Protein AF-A0A818QKF1-F1 (afdb_monomer)

Nearest PDB structures (foldseek):
  4r61-assembly1_A  TM=3.544E-01  e=7.900E+00  Human immunodeficiency virus 1

Radius of gyration: 12.82 Å; Cα contacts (8 Å, |Δi|>4): 52; chains: 1; bounding box: 36×23×29 Å

Structure (mmCIF, N/CA/C/O backbone):
data_AF-A0A818QKF1-F1
#
_entry.id   AF-A0A818QKF1-F1
#
loop_
_atom_site.group_PDB
_atom_site.id
_atom_site.type_symbol
_atom_site.label_atom_id
_atom_site.label_alt_id
_atom_site.label_comp_id
_atom_site.label_asym_id
_atom_site.label_entity_id
_atom_site.label_seq_id
_atom_site.pdbx_PDB_ins_code
_atom_site.Cartn_x
_atom_site.Cartn_y
_atom_site.Cartn_z
_atom_site.occupancy
_atom_site.B_iso_or_equiv
_atom_site.auth_seq_id
_atom_site.auth_comp_id
_atom_site.auth_asym_id
_atom_site.auth_atom_id
_atom_site.pdbx_PDB_model_num
ATOM 1 N N . ARG A 1 1 ? -24.016 -6.095 3.881 1.00 61.38 1 ARG A N 1
ATOM 2 C CA . ARG A 1 1 ? -22.542 -6.020 3.728 1.00 61.38 1 ARG A CA 1
ATOM 3 C C . ARG A 1 1 ? -21.983 -7.397 4.046 1.00 61.38 1 ARG A C 1
ATOM 5 O O . ARG A 1 1 ? -22.275 -7.893 5.124 1.00 61.38 1 ARG A O 1
ATOM 12 N N . ILE A 1 2 ? -21.258 -8.028 3.122 1.00 72.62 2 ILE A N 1
ATOM 13 C CA . ILE A 1 2 ? -20.488 -9.236 3.446 1.00 72.62 2 ILE A CA 1
ATOM 14 C C . ILE A 1 2 ? -19.281 -8.752 4.255 1.00 72.62 2 ILE A C 1
ATOM 16 O O . ILE A 1 2 ? -18.525 -7.905 3.780 1.00 72.62 2 ILE A O 1
ATOM 20 N N . GLY A 1 3 ? -19.184 -9.173 5.514 1.00 74.25 3 GLY A N 1
ATOM 21 C CA . GLY A 1 3 ? -18.061 -8.833 6.382 1.00 74.25 3 GLY A CA 1
ATOM 22 C C . GLY A 1 3 ? -16.891 -9.763 6.092 1.00 74.25 3 GLY A C 1
ATOM 23 O O . GLY A 1 3 ? -17.044 -10.979 6.153 1.00 74.25 3 GLY A O 1
ATOM 24 N N . PHE A 1 4 ? -15.734 -9.197 5.776 1.00 82.75 4 PHE A N 1
ATOM 25 C CA . PHE A 1 4 ? -14.474 -9.933 5.751 1.00 82.75 4 PHE A CA 1
ATOM 26 C C . PHE A 1 4 ? -13.773 -9.746 7.093 1.00 82.75 4 PHE A C 1
ATOM 28 O O . PHE A 1 4 ? -13.946 -8.715 7.744 1.00 82.75 4 PHE A O 1
ATOM 35 N N . ARG A 1 5 ? -12.990 -10.739 7.515 1.00 90.25 5 ARG A N 1
ATOM 36 C CA . ARG A 1 5 ? -12.211 -10.611 8.746 1.00 90.25 5 ARG A CA 1
ATOM 37 C C . ARG A 1 5 ? -11.070 -9.611 8.516 1.00 90.25 5 ARG A C 1
ATOM 39 O O . ARG A 1 5 ? -10.321 -9.741 7.545 1.00 90.25 5 ARG A O 1
ATOM 46 N N . GLU A 1 6 ? -10.969 -8.607 9.384 1.00 88.25 6 GLU A N 1
ATOM 47 C CA . GLU A 1 6 ? -10.002 -7.507 9.247 1.00 88.25 6 GLU A CA 1
ATOM 48 C C . GLU A 1 6 ? -8.547 -7.990 9.320 1.00 88.25 6 GLU A C 1
ATOM 50 O O . GLU A 1 6 ? -7.688 -7.441 8.636 1.00 88.25 6 GLU A O 1
ATOM 55 N N . ASP A 1 7 ? -8.274 -9.067 10.064 1.00 91.44 7 ASP A N 1
ATOM 56 C CA . ASP A 1 7 ? -6.955 -9.707 10.140 1.00 91.44 7 ASP A CA 1
ATOM 57 C C . ASP A 1 7 ? -6.481 -10.201 8.767 1.00 91.44 7 ASP A C 1
ATOM 59 O O . ASP A 1 7 ? -5.341 -9.961 8.371 1.00 91.44 7 ASP A O 1
ATOM 63 N N . VAL A 1 8 ? -7.373 -10.833 7.999 1.00 93.56 8 VAL A N 1
ATOM 64 C CA . VAL A 1 8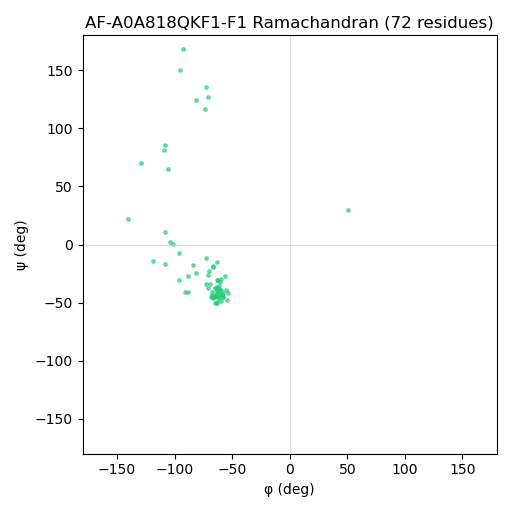 ? -7.064 -11.316 6.648 1.00 93.56 8 VAL A CA 1
ATOM 65 C C . VAL A 1 8 ? -6.799 -10.146 5.710 1.00 93.56 8 VAL A C 1
ATOM 67 O O . V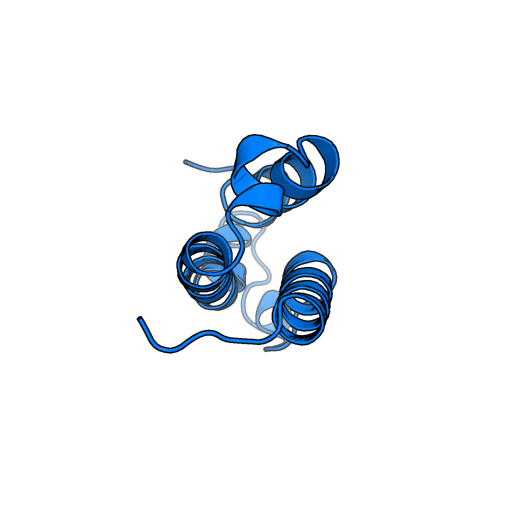AL A 1 8 ? -5.810 -10.162 4.979 1.00 93.56 8 VAL A O 1
ATOM 70 N N . ILE A 1 9 ? -7.650 -9.116 5.743 1.00 93.88 9 ILE A N 1
ATOM 71 C CA . ILE A 1 9 ? -7.470 -7.935 4.888 1.00 93.88 9 ILE A CA 1
ATOM 72 C C . ILE A 1 9 ? -6.167 -7.214 5.242 1.00 93.88 9 ILE A C 1
ATOM 74 O O . ILE A 1 9 ? -5.418 -6.843 4.342 1.00 93.88 9 ILE A O 1
ATOM 78 N N . GLY A 1 10 ? -5.853 -7.074 6.531 1.00 93.81 10 GLY A N 1
ATOM 79 C CA . GLY A 1 10 ? -4.606 -6.480 7.002 1.00 93.81 10 GLY A CA 1
ATOM 80 C C . GLY A 1 10 ? -3.367 -7.216 6.490 1.00 93.81 10 GLY A C 1
ATOM 81 O O . GLY A 1 10 ? -2.424 -6.573 6.029 1.00 93.81 10 GLY A O 1
ATOM 82 N N . ILE A 1 11 ? -3.385 -8.554 6.488 1.00 94.50 11 ILE A N 1
ATOM 83 C CA . ILE A 1 11 ? -2.294 -9.367 5.927 1.00 94.50 11 ILE A CA 1
ATOM 84 C C . ILE A 1 11 ? -2.144 -9.120 4.420 1.00 94.50 11 ILE A C 1
ATOM 86 O O . ILE A 1 11 ? -1.025 -8.931 3.939 1.00 94.50 11 ILE A O 1
ATOM 90 N N . ILE A 1 12 ? -3.251 -9.090 3.669 1.00 95.31 12 ILE A N 1
ATOM 91 C CA . ILE A 1 12 ? -3.223 -8.870 2.214 1.00 95.31 12 ILE A CA 1
ATOM 92 C C . ILE A 1 12 ? -2.721 -7.457 1.884 1.00 95.31 12 ILE A C 1
ATOM 94 O O . ILE A 1 12 ? -1.852 -7.309 1.025 1.00 95.31 12 ILE A O 1
ATOM 98 N N . ILE A 1 13 ? -3.205 -6.429 2.590 1.00 95.19 13 ILE A N 1
ATOM 99 C CA . ILE A 1 13 ? -2.718 -5.049 2.445 1.00 95.19 13 ILE A CA 1
ATOM 100 C C . ILE A 1 13 ? -1.215 -4.990 2.734 1.00 95.19 13 ILE A C 1
ATOM 102 O O . ILE A 1 13 ? -0.474 -4.401 1.952 1.00 95.19 13 ILE A O 1
ATOM 106 N N . GLY A 1 14 ? -0.747 -5.639 3.806 1.00 94.56 14 GLY A N 1
ATOM 107 C CA . GLY A 1 14 ? 0.677 -5.698 4.140 1.00 94.56 14 GLY A CA 1
ATOM 108 C C . GLY A 1 14 ? 1.525 -6.303 3.018 1.00 94.56 14 GLY A C 1
ATOM 109 O O . GLY A 1 14 ? 2.577 -5.762 2.684 1.00 94.56 14 GLY A O 1
ATOM 110 N N . ARG A 1 15 ? 1.042 -7.378 2.384 1.00 94.75 15 ARG A N 1
ATOM 111 C CA . ARG A 1 15 ? 1.708 -8.014 1.236 1.00 94.75 15 ARG A CA 1
ATOM 112 C C . ARG A 1 15 ? 1.760 -7.112 0.011 1.00 94.75 15 ARG A C 1
ATOM 114 O O . ARG A 1 15 ? 2.834 -6.924 -0.543 1.00 94.75 15 ARG A O 1
ATOM 121 N N . LEU A 1 16 ? 0.631 -6.531 -0.387 1.00 94.50 16 LEU A N 1
ATOM 122 C CA . LEU A 1 16 ? 0.559 -5.643 -1.554 1.00 94.50 16 LEU A CA 1
ATOM 123 C C . LEU A 1 16 ? 1.405 -4.378 -1.373 1.00 94.50 16 LEU A C 1
ATOM 125 O O . LEU A 1 16 ? 2.035 -3.910 -2.318 1.00 94.50 16 LEU A O 1
ATOM 129 N N . ARG A 1 17 ? 1.449 -3.852 -0.145 1.00 92.75 17 ARG A N 1
ATOM 130 C CA . ARG A 1 17 ? 2.250 -2.681 0.212 1.00 92.75 17 ARG A CA 1
ATOM 131 C C . ARG A 1 17 ? 3.746 -2.971 0.143 1.00 92.75 17 ARG A C 1
ATOM 133 O O . ARG A 1 17 ? 4.487 -2.159 -0.394 1.00 92.75 17 ARG A O 1
ATOM 140 N N . SER A 1 18 ? 4.217 -4.111 0.645 1.00 90.44 18 SER A N 1
ATOM 141 C CA . SER A 1 18 ? 5.660 -4.378 0.745 1.00 90.44 18 SER A CA 1
ATOM 142 C C . SER A 1 18 ? 6.235 -5.086 -0.487 1.00 90.44 18 SER A C 1
ATOM 144 O O . SER A 1 18 ? 7.282 -4.675 -0.990 1.00 90.44 18 SER A O 1
ATOM 146 N N . ASP A 1 19 ? 5.523 -6.055 -1.054 1.00 89.56 19 ASP A N 1
ATOM 147 C CA . ASP A 1 19 ? 6.046 -6.928 -2.108 1.00 89.56 19 ASP A CA 1
ATOM 148 C C . ASP A 1 19 ? 5.740 -6.383 -3.525 1.00 89.56 19 ASP A C 1
ATOM 150 O O . ASP A 1 19 ? 4.994 -5.418 -3.704 1.00 89.56 19 ASP A O 1
ATOM 154 N N . ASP A 1 20 ? 6.364 -6.966 -4.554 1.00 85.50 20 ASP A N 1
ATOM 155 C CA . ASP A 1 20 ? 5.906 -6.877 -5.950 1.00 85.50 20 ASP A CA 1
ATOM 156 C C . ASP A 1 20 ? 5.365 -8.252 -6.352 1.00 85.50 20 ASP A C 1
ATOM 158 O O . ASP A 1 20 ? 6.069 -9.073 -6.943 1.00 85.50 20 ASP A O 1
ATOM 162 N N . ILE A 1 21 ? 4.119 -8.541 -5.968 1.00 87.88 21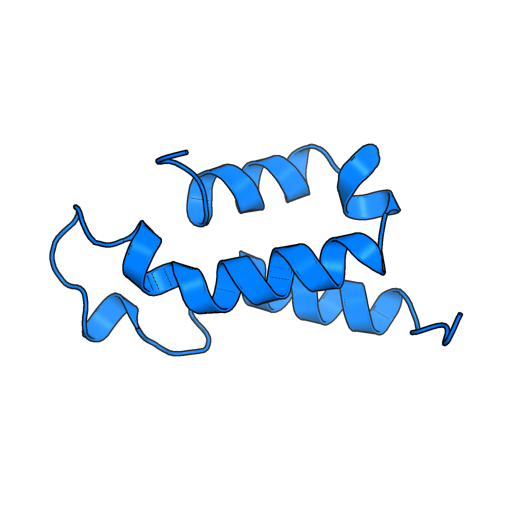 ILE A N 1
ATOM 163 C CA . ILE A 1 21 ? 3.574 -9.908 -6.030 1.00 87.88 21 ILE A CA 1
ATOM 164 C C . ILE A 1 21 ? 3.404 -10.434 -7.462 1.00 87.88 21 ILE A C 1
ATOM 166 O O . ILE A 1 21 ? 3.325 -11.644 -7.668 1.00 87.88 21 ILE A O 1
ATOM 170 N N . TYR A 1 22 ? 3.388 -9.542 -8.455 1.00 86.00 22 TYR A N 1
ATOM 171 C CA . 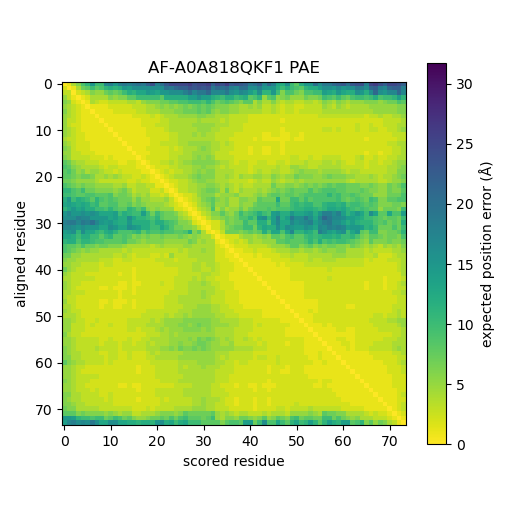TYR A 1 22 ? 3.304 -9.898 -9.872 1.00 86.00 22 TY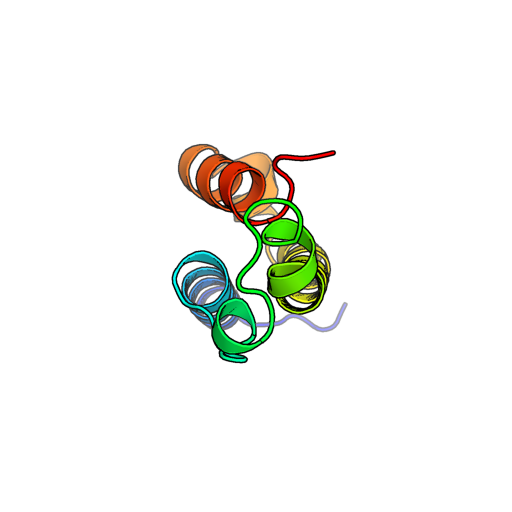R A CA 1
ATOM 172 C C . TYR A 1 22 ? 4.655 -9.824 -10.591 1.00 86.00 22 TYR A C 1
ATOM 174 O O . TYR A 1 22 ? 4.713 -10.119 -11.782 1.00 86.00 22 TYR A O 1
ATOM 182 N N . ASN A 1 23 ? 5.740 -9.467 -9.889 1.00 83.25 23 ASN A N 1
ATOM 183 C CA . ASN A 1 23 ? 7.083 -9.287 -10.450 1.00 83.25 23 ASN A CA 1
ATOM 184 C C . ASN A 1 23 ? 7.115 -8.366 -11.687 1.00 83.25 23 ASN A C 1
ATOM 186 O O . ASN A 1 23 ? 7.964 -8.535 -12.569 1.00 83.25 23 ASN A O 1
ATOM 190 N N . GLN A 1 24 ? 6.193 -7.401 -11.770 1.00 81.81 24 GLN A N 1
ATOM 191 C CA . GLN A 1 24 ? 6.061 -6.538 -12.945 1.00 81.81 24 GLN A CA 1
ATOM 192 C C . GLN A 1 24 ? 7.231 -5.565 -13.071 1.00 81.81 24 GLN A C 1
ATOM 194 O O . GLN A 1 24 ? 7.568 -5.172 -14.185 1.00 81.81 24 GLN A O 1
ATOM 199 N N . LYS A 1 25 ? 7.946 -5.260 -11.980 1.00 77.31 25 LYS A N 1
ATOM 200 C CA . LYS A 1 25 ? 9.174 -4.452 -12.041 1.00 77.31 25 LYS A CA 1
ATOM 201 C C . LYS A 1 25 ? 10.236 -5.013 -12.985 1.00 77.31 25 LYS A C 1
ATOM 203 O O . LYS A 1 25 ? 11.040 -4.255 -13.508 1.00 77.31 25 LYS A O 1
ATOM 208 N N . LYS A 1 26 ? 10.255 -6.328 -13.223 1.00 76.69 26 LYS A N 1
ATOM 209 C CA . LYS A 1 26 ? 11.194 -6.936 -14.181 1.00 76.69 26 LYS A CA 1
ATOM 210 C C . LYS A 1 26 ? 10.848 -6.608 -15.635 1.00 76.69 26 LYS A C 1
ATOM 212 O O . LYS A 1 26 ? 11.736 -6.636 -16.476 1.00 76.69 26 LYS A O 1
ATOM 217 N N . ALA A 1 27 ? 9.575 -6.333 -15.919 1.00 77.62 27 ALA A N 1
ATOM 218 C CA . ALA A 1 27 ? 9.090 -5.963 -17.245 1.00 77.62 27 ALA A CA 1
ATOM 219 C C . ALA A 1 27 ? 9.154 -4.444 -17.489 1.00 77.62 27 ALA A C 1
ATOM 221 O O . ALA A 1 27 ? 9.303 -4.022 -18.630 1.00 77.62 27 ALA A O 1
ATOM 222 N N . TYR A 1 28 ? 9.085 -3.635 -16.427 1.00 75.06 28 TYR A N 1
ATOM 223 C CA . TYR A 1 28 ? 9.182 -2.174 -16.481 1.00 75.06 28 TYR A CA 1
ATOM 224 C C . TYR A 1 28 ? 10.517 -1.701 -15.899 1.00 75.06 28 TYR A C 1
ATOM 226 O O . TYR A 1 28 ? 10.625 -1.396 -14.712 1.00 75.06 28 TYR A O 1
ATOM 234 N N . THR A 1 29 ? 11.549 -1.676 -16.743 1.00 69.75 29 THR A N 1
ATOM 235 C CA . THR A 1 29 ? 12.918 -1.293 -16.357 1.00 69.75 29 THR A CA 1
ATOM 236 C C . THR A 1 29 ? 13.142 0.218 -16.307 1.00 69.75 29 THR A C 1
ATOM 238 O O . THR A 1 29 ? 14.032 0.676 -15.595 1.00 69.75 29 THR A O 1
ATOM 241 N N . GLU A 1 30 ? 12.342 0.989 -17.046 1.00 74.94 30 GLU A N 1
ATOM 242 C CA . GLU A 1 30 ? 12.389 2.455 -17.072 1.00 74.94 30 GLU A CA 1
ATOM 243 C C . GLU A 1 30 ? 11.811 3.045 -15.774 1.00 74.94 30 GLU A C 1
ATOM 245 O O . GLU A 1 30 ? 10.744 2.633 -15.305 1.00 74.94 30 GLU A O 1
ATOM 250 N N . LEU A 1 31 ? 12.499 4.041 -15.201 1.00 67.06 31 LEU A N 1
ATOM 251 C CA . LEU A 1 31 ? 12.099 4.690 -13.944 1.00 67.06 31 LEU A CA 1
ATOM 252 C C . LEU A 1 31 ? 10.709 5.349 -14.054 1.00 67.06 31 LEU A C 1
ATOM 254 O O . LEU A 1 31 ? 9.941 5.346 -13.096 1.00 67.06 31 LEU A O 1
ATOM 258 N N . GLU A 1 32 ? 10.371 5.846 -15.243 1.00 69.25 32 GLU A N 1
ATOM 259 C CA . GLU A 1 32 ? 9.110 6.530 -15.555 1.00 69.25 32 GLU A CA 1
ATOM 260 C C . GLU A 1 32 ? 7.894 5.587 -15.618 1.00 69.25 32 GLU A C 1
ATOM 262 O O . GLU A 1 32 ? 6.755 6.043 -15.639 1.00 69.25 32 GLU A O 1
ATOM 267 N N . HIS A 1 33 ? 8.101 4.266 -15.622 1.00 71.56 33 HIS A N 1
ATOM 268 C CA . HIS A 1 33 ? 7.017 3.275 -15.651 1.00 71.56 33 HIS A CA 1
ATOM 269 C C . HIS A 1 33 ? 6.840 2.536 -14.319 1.00 71.56 33 HIS A C 1
ATOM 271 O O . HIS A 1 33 ? 6.107 1.547 -14.242 1.00 71.56 33 HIS A O 1
ATOM 277 N N . GLN A 1 34 ? 7.496 2.997 -13.251 1.00 69.44 34 GLN A N 1
ATOM 278 C CA . GLN A 1 34 ? 7.440 2.322 -11.954 1.00 69.44 34 GLN A CA 1
ATOM 279 C C . GLN A 1 34 ? 6.034 2.311 -11.344 1.00 69.44 34 GLN A C 1
ATOM 281 O O . GLN A 1 34 ? 5.632 1.297 -10.773 1.00 69.44 34 GLN A O 1
ATOM 286 N N . THR A 1 35 ? 5.256 3.380 -11.502 1.00 72.62 35 THR A N 1
ATOM 287 C CA . THR A 1 35 ? 3.856 3.443 -11.055 1.00 72.62 35 THR A CA 1
ATOM 288 C C . THR A 1 35 ? 2.949 2.568 -11.922 1.00 72.62 35 THR A C 1
ATOM 290 O O . THR A 1 35 ? 2.114 1.837 -11.386 1.00 72.62 35 THR A O 1
ATOM 293 N N . ALA A 1 36 ? 3.194 2.494 -13.237 1.00 82.25 36 ALA A N 1
ATOM 294 C CA . ALA A 1 36 ? 2.508 1.560 -14.137 1.00 82.25 36 ALA A CA 1
ATOM 295 C C . ALA A 1 36 ? 2.758 0.086 -13.758 1.00 82.25 36 ALA A C 1
ATOM 297 O O . ALA A 1 36 ? 1.818 -0.711 -13.723 1.00 82.25 36 ALA A O 1
ATOM 298 N N . ALA A 1 37 ? 3.991 -0.263 -13.374 1.00 85.25 37 ALA A N 1
ATOM 299 C CA . ALA A 1 37 ? 4.337 -1.598 -12.878 1.00 85.25 37 ALA A CA 1
ATOM 300 C C . ALA A 1 37 ? 3.537 -1.987 -11.620 1.00 85.25 37 ALA A C 1
ATOM 302 O O . ALA A 1 37 ? 3.238 -3.162 -11.391 1.00 85.25 37 ALA A O 1
ATOM 303 N N . TYR A 1 38 ? 3.159 -0.998 -10.808 1.00 89.56 38 TYR A N 1
ATOM 304 C CA . TYR A 1 38 ? 2.386 -1.188 -9.586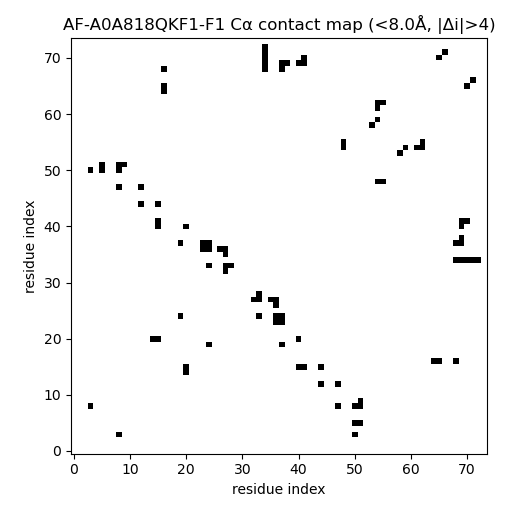 1.00 89.56 38 TYR A CA 1
ATOM 305 C C . TYR A 1 38 ? 0.877 -0.985 -9.743 1.00 89.56 38 TYR A C 1
ATOM 307 O O . TYR A 1 38 ? 0.145 -1.325 -8.810 1.00 89.56 38 TYR A O 1
ATOM 315 N N . ALA A 1 39 ? 0.387 -0.524 -10.898 1.00 89.56 39 ALA A N 1
ATOM 316 C CA . ALA A 1 39 ? -1.012 -0.140 -11.107 1.00 89.56 39 ALA A CA 1
ATOM 317 C C . ALA A 1 39 ? -2.007 -1.260 -10.759 1.00 89.56 39 ALA A C 1
ATOM 319 O O . ALA A 1 39 ? -3.036 -1.031 -10.124 1.00 89.56 39 ALA A O 1
ATOM 320 N N . THR A 1 40 ? -1.666 -2.505 -11.101 1.00 91.56 40 THR A N 1
ATOM 321 C CA . THR A 1 40 ? -2.514 -3.668 -10.794 1.00 91.56 40 THR A CA 1
ATOM 322 C C . THR A 1 40 ? -2.649 -3.881 -9.279 1.00 91.56 40 THR A C 1
ATOM 324 O O . THR A 1 40 ? -3.750 -4.086 -8.772 1.00 91.56 40 THR A O 1
ATOM 327 N N . GLN A 1 41 ? -1.548 -3.773 -8.528 1.00 93.69 41 GLN A N 1
ATOM 328 C CA . GLN A 1 41 ? -1.547 -3.912 -7.062 1.00 93.69 41 GLN A CA 1
ATOM 329 C C . GLN A 1 41 ? -2.193 -2.696 -6.380 1.00 93.69 41 GLN A C 1
ATOM 331 O O . GLN A 1 41 ? -2.898 -2.849 -5.384 1.00 93.69 41 GLN A O 1
ATOM 336 N N . ALA A 1 42 ? -2.021 -1.506 -6.958 1.00 93.19 42 ALA A N 1
ATOM 337 C CA . ALA A 1 42 ? -2.652 -0.267 -6.517 1.00 93.19 42 ALA A CA 1
ATOM 338 C C . ALA A 1 42 ? -4.188 -0.356 -6.589 1.00 93.19 42 ALA A C 1
ATOM 340 O O . ALA A 1 42 ? -4.879 -0.017 -5.626 1.00 93.19 42 ALA A O 1
ATOM 341 N N . ALA A 1 43 ? -4.729 -0.905 -7.683 1.00 94.50 43 ALA A N 1
ATOM 342 C CA . ALA A 1 43 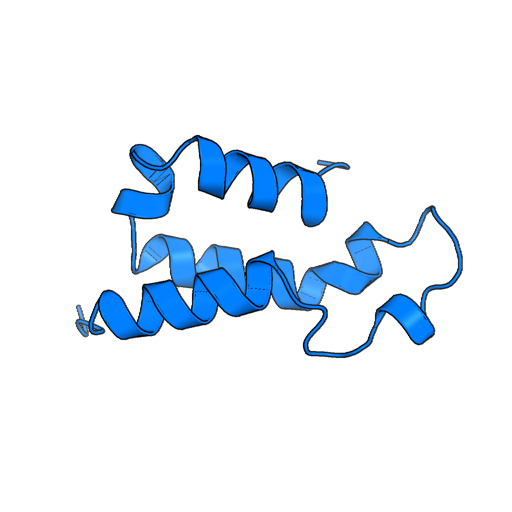? -6.165 -1.129 -7.835 1.00 94.50 43 ALA A CA 1
ATOM 343 C C . ALA A 1 43 ? -6.723 -2.095 -6.772 1.00 94.50 43 ALA A C 1
ATOM 345 O O . ALA A 1 43 ? -7.808 -1.872 -6.234 1.00 94.50 43 ALA A O 1
ATOM 346 N N . MET A 1 44 ? -5.972 -3.141 -6.410 1.00 95.12 44 MET A N 1
ATOM 347 C CA . MET A 1 44 ? -6.368 -4.054 -5.329 1.00 95.12 44 MET A CA 1
ATOM 348 C C . MET A 1 44 ? -6.362 -3.363 -3.968 1.00 95.12 44 MET A C 1
ATOM 350 O O . MET A 1 44 ? -7.311 -3.526 -3.203 1.00 95.12 44 MET A O 1
ATOM 354 N N . LEU A 1 45 ? -5.327 -2.568 -3.674 1.00 95.44 45 LEU A N 1
ATOM 355 C CA . LEU A 1 45 ? -5.246 -1.787 -2.438 1.00 95.44 45 LEU A CA 1
ATOM 356 C C . LEU A 1 45 ? -6.442 -0.843 -2.298 1.00 95.44 45 LEU A C 1
ATOM 358 O O . LEU A 1 45 ? -7.067 -0.826 -1.240 1.00 95.44 45 LEU A O 1
ATOM 362 N N . TYR A 1 46 ? -6.817 -0.135 -3.365 1.00 94.19 46 TYR A N 1
ATOM 363 C CA . TYR A 1 46 ? -7.989 0.743 -3.368 1.00 94.19 46 TYR A CA 1
ATOM 364 C C . TYR A 1 46 ? -9.271 0.009 -2.938 1.00 94.19 46 TYR A C 1
ATOM 366 O O . TYR A 1 46 ? -9.992 0.469 -2.051 1.00 94.19 46 TYR A O 1
ATOM 374 N N . VAL A 1 47 ? -9.524 -1.176 -3.504 1.00 94.62 47 VAL A N 1
ATOM 375 C CA . VAL A 1 47 ? -10.698 -1.990 -3.153 1.00 94.62 47 VAL A CA 1
ATOM 376 C C . VAL A 1 47 ? -10.610 -2.515 -1.716 1.00 94.62 47 VAL A C 1
ATOM 378 O O . VAL A 1 47 ? -11.606 -2.500 -0.997 1.00 94.62 47 VAL A O 1
ATOM 381 N N . LEU A 1 48 ? -9.439 -2.961 -1.257 1.00 94.44 48 LEU A N 1
ATOM 382 C CA . LEU A 1 48 ? -9.266 -3.501 0.098 1.00 94.44 48 LEU A CA 1
ATOM 383 C C . LEU A 1 48 ? -9.403 -2.432 1.189 1.00 94.44 48 LEU A C 1
ATOM 385 O O . LEU A 1 48 ? -9.955 -2.723 2.251 1.00 94.44 48 LEU A O 1
ATOM 389 N N . LEU A 1 49 ? -8.972 -1.196 0.927 1.00 94.44 49 LEU A N 1
ATOM 390 C CA . LEU A 1 49 ? -9.120 -0.073 1.859 1.00 94.44 49 LEU A CA 1
ATOM 391 C C . LEU A 1 49 ? -10.592 0.255 2.146 1.00 94.44 49 LEU A C 1
ATOM 393 O O . LEU A 1 49 ? -10.922 0.622 3.273 1.00 94.44 49 LEU A O 1
ATOM 397 N N . TYR A 1 50 ? -11.496 0.031 1.185 1.0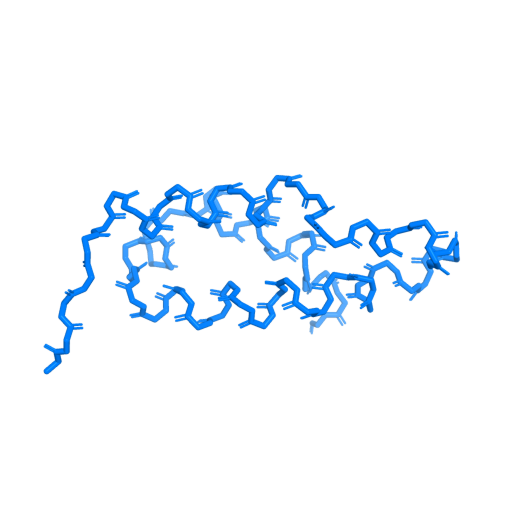0 92.62 50 TYR A N 1
ATOM 398 C CA . TYR A 1 50 ? -12.942 0.127 1.423 1.00 92.62 50 TYR A CA 1
ATOM 399 C C . TYR A 1 50 ? -13.425 -0.877 2.483 1.00 92.62 50 TYR A C 1
ATOM 401 O O . TYR A 1 50 ? -14.316 -0.582 3.287 1.00 92.62 50 TYR A O 1
ATOM 409 N N . PHE A 1 51 ? -12.831 -2.072 2.516 1.00 92.12 51 PHE A N 1
ATOM 410 C CA . PHE A 1 51 ? -13.186 -3.102 3.488 1.00 92.12 51 PHE A CA 1
ATOM 411 C C . PHE A 1 51 ? -12.468 -2.949 4.832 1.00 92.12 51 PHE A C 1
ATOM 413 O O . PHE A 1 51 ? -12.973 -3.493 5.813 1.00 92.12 51 PHE A O 1
ATOM 420 N N . TYR A 1 52 ? -11.377 -2.176 4.902 1.00 92.94 52 TYR A N 1
ATOM 421 C CA . TYR A 1 52 ? -10.635 -1.905 6.136 1.00 92.94 52 TYR A CA 1
ATOM 422 C C . TYR A 1 52 ? -10.399 -0.392 6.365 1.00 92.94 52 TYR A C 1
ATOM 424 O O . TYR A 1 52 ? -9.267 0.092 6.285 1.00 92.94 52 TYR A O 1
ATOM 432 N N . PRO A 1 53 ? -11.461 0.375 6.689 1.00 92.88 53 PRO A N 1
ATOM 433 C CA . PRO A 1 53 ? -11.411 1.839 6.760 1.00 92.88 53 PRO A CA 1
ATOM 434 C C . PRO A 1 53 ? -10.519 2.387 7.883 1.00 92.88 53 PRO A C 1
ATOM 436 O O . PRO A 1 53 ? -10.110 3.543 7.820 1.00 92.88 53 PRO A O 1
ATOM 439 N N . ASP A 1 54 ? -10.198 1.586 8.904 1.00 93.81 54 ASP A N 1
ATOM 440 C CA . ASP A 1 54 ? -9.250 1.980 9.955 1.00 93.81 54 ASP A CA 1
ATOM 441 C C . ASP A 1 54 ? -7.856 2.263 9.376 1.00 93.81 54 ASP A C 1
ATOM 443 O O . ASP A 1 54 ? -7.218 3.244 9.754 1.00 93.81 54 ASP A O 1
ATOM 447 N N . VAL A 1 55 ? -7.410 1.465 8.395 1.00 93.81 55 VAL A N 1
ATOM 448 C CA . VAL A 1 55 ? -6.146 1.719 7.687 1.00 93.81 55 VAL A CA 1
ATOM 449 C C . VAL A 1 55 ? -6.201 3.067 6.976 1.00 93.81 55 VAL A C 1
ATOM 451 O O . VAL A 1 55 ? -5.284 3.870 7.130 1.00 93.81 55 VAL A O 1
ATOM 454 N N . LEU A 1 56 ? -7.304 3.333 6.273 1.00 92.38 56 LEU A N 1
ATOM 455 C CA . LEU A 1 56 ? -7.498 4.552 5.493 1.00 92.38 56 LEU A CA 1
ATOM 456 C C . LEU A 1 56 ? -7.518 5.820 6.362 1.00 92.38 56 LEU A C 1
ATOM 458 O O . LEU A 1 56 ? -6.884 6.809 6.006 1.00 92.38 56 LEU A O 1
ATOM 462 N N . HIS A 1 57 ? -8.230 5.799 7.491 1.00 95.00 57 HIS A N 1
ATOM 463 C CA . HIS A 1 57 ? -8.467 7.003 8.295 1.00 95.00 57 HIS A CA 1
ATOM 464 C C . HIS A 1 57 ? -7.497 7.177 9.470 1.00 95.00 57 HIS A C 1
ATOM 466 O O . HIS A 1 57 ? -7.195 8.309 9.839 1.00 95.00 57 HIS A O 1
ATOM 472 N N . ASN A 1 58 ? -6.995 6.084 10.056 1.00 96.81 58 ASN A N 1
ATOM 473 C CA . ASN A 1 58 ? -6.265 6.127 11.329 1.00 96.81 58 ASN A CA 1
ATOM 474 C C . ASN A 1 58 ? -4.812 5.635 11.231 1.00 96.81 58 ASN A C 1
ATOM 476 O O . ASN A 1 58 ? -4.028 5.860 12.155 1.00 96.81 58 ASN A O 1
ATOM 480 N N . LYS A 1 59 ? -4.406 4.967 10.140 1.00 95.50 59 LYS A N 1
ATOM 481 C CA . LYS A 1 59 ? -3.038 4.429 9.980 1.00 95.50 59 LYS A CA 1
ATOM 482 C C . LYS A 1 59 ? -2.211 5.254 8.995 1.00 95.50 59 LYS A C 1
ATOM 484 O O . LYS A 1 59 ? -1.755 4.750 7.971 1.00 95.50 59 LYS A O 1
ATOM 489 N N . GLN A 1 60 ? -1.943 6.513 9.344 1.00 96.00 60 GLN A N 1
ATOM 490 C CA . GLN A 1 60 ? -1.237 7.466 8.474 1.00 96.00 60 GLN A CA 1
ATOM 491 C C . GLN A 1 60 ? 0.118 6.954 7.955 1.00 96.00 60 GLN A C 1
ATOM 493 O O . GLN A 1 60 ? 0.425 7.143 6.783 1.00 96.00 60 GLN A O 1
ATOM 498 N N . ALA A 1 61 ? 0.922 6.289 8.792 1.00 95.62 61 ALA A N 1
ATOM 499 C CA . ALA A 1 61 ? 2.213 5.740 8.364 1.00 95.62 61 ALA A CA 1
ATOM 500 C C . ALA A 1 61 ? 2.058 4.660 7.277 1.00 95.62 61 ALA A C 1
ATOM 502 O O . ALA A 1 61 ? 2.807 4.653 6.306 1.00 95.62 61 ALA A O 1
ATOM 503 N N . ILE A 1 62 ? 1.046 3.794 7.413 1.00 94.88 62 ILE A N 1
ATOM 504 C CA . ILE A 1 62 ? 0.737 2.747 6.430 1.00 94.88 62 ILE A CA 1
ATOM 505 C C . ILE A 1 62 ? 0.232 3.378 5.131 1.00 94.88 62 ILE A C 1
ATOM 507 O O . ILE A 1 62 ? 0.675 2.995 4.053 1.00 94.88 62 ILE A O 1
ATOM 511 N N . MET A 1 63 ? -0.668 4.358 5.234 1.00 96.12 63 MET A N 1
ATOM 512 C CA . MET A 1 63 ? -1.201 5.060 4.067 1.00 96.12 63 MET A CA 1
ATOM 513 C C . MET A 1 63 ? -0.132 5.857 3.323 1.00 96.12 63 MET A C 1
ATOM 515 O O . MET A 1 63 ? -0.148 5.863 2.099 1.00 96.12 63 MET A O 1
ATOM 519 N N . ARG A 1 64 ? 0.820 6.473 4.033 1.00 95.38 64 ARG A N 1
ATOM 520 C CA . ARG A 1 64 ? 1.957 7.159 3.410 1.00 95.38 64 ARG A CA 1
ATOM 521 C C . ARG A 1 64 ? 2.793 6.197 2.569 1.00 95.38 64 ARG A C 1
ATOM 523 O O . ARG A 1 64 ? 3.012 6.472 1.403 1.00 95.38 64 ARG A O 1
ATOM 530 N N . GLU A 1 65 ? 3.160 5.039 3.114 1.00 94.31 65 GLU A N 1
ATOM 531 C CA . GLU A 1 65 ? 3.906 4.018 2.363 1.00 94.31 65 GLU A CA 1
ATOM 532 C C . GLU A 1 65 ? 3.135 3.530 1.121 1.00 94.31 65 GLU A C 1
ATOM 534 O O . GLU A 1 65 ? 3.726 3.338 0.061 1.00 94.31 65 GLU A O 1
ATOM 539 N N . ILE A 1 66 ? 1.808 3.366 1.228 1.00 94.56 66 ILE A N 1
ATOM 540 C CA . ILE A 1 66 ? 0.954 3.000 0.087 1.00 94.56 66 ILE A CA 1
ATOM 541 C C . ILE A 1 66 ? 0.981 4.091 -0.990 1.00 94.56 66 ILE A C 1
ATOM 543 O O . ILE A 1 66 ? 1.196 3.776 -2.159 1.00 94.56 66 ILE A O 1
ATOM 547 N N . VAL A 1 67 ? 0.766 5.353 -0.615 1.00 93.44 67 VAL A N 1
ATOM 548 C CA . VAL A 1 67 ? 0.741 6.482 -1.558 1.00 93.44 67 VAL A CA 1
ATOM 549 C C . VAL A 1 67 ? 2.103 6.662 -2.222 1.00 93.44 67 VAL A C 1
ATOM 551 O O . VAL A 1 67 ? 2.177 6.651 -3.447 1.00 93.44 67 VAL A O 1
ATOM 554 N N . ASP A 1 68 ? 3.178 6.704 -1.436 1.00 91.50 68 ASP A N 1
ATOM 555 C CA . ASP A 1 68 ? 4.541 6.923 -1.928 1.00 91.50 68 ASP A CA 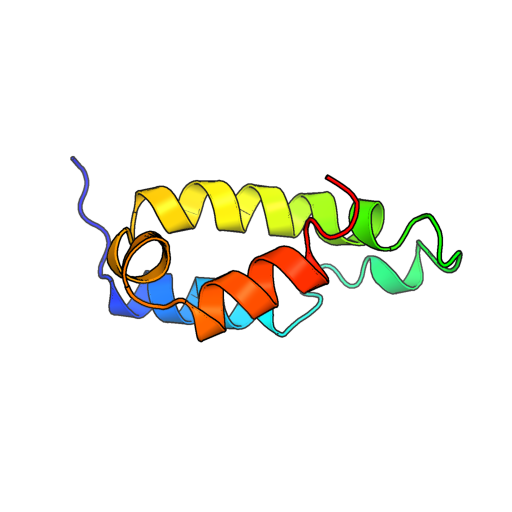1
ATOM 556 C C . ASP A 1 68 ? 5.006 5.813 -2.890 1.00 91.50 68 ASP A C 1
ATOM 558 O O . ASP A 1 68 ? 5.805 6.062 -3.789 1.00 91.50 68 ASP A O 1
ATOM 562 N N . LYS A 1 69 ? 4.525 4.573 -2.727 1.00 89.94 69 LYS A N 1
ATOM 563 C CA . LYS A 1 69 ? 4.900 3.455 -3.608 1.00 89.94 69 LYS A CA 1
ATOM 564 C C . LYS A 1 69 ? 4.001 3.320 -4.836 1.00 89.94 69 LYS A C 1
ATOM 566 O O . LYS A 1 69 ? 4.491 2.970 -5.908 1.00 89.94 69 LYS A O 1
ATOM 571 N N . HIS A 1 70 ? 2.692 3.505 -4.673 1.00 89.94 70 HIS A N 1
ATOM 572 C CA . HIS A 1 70 ? 1.701 3.109 -5.679 1.00 89.94 70 HIS A CA 1
ATOM 573 C C . HIS A 1 70 ? 1.044 4.284 -6.411 1.00 89.94 70 HIS A C 1
ATOM 575 O O . HIS A 1 70 ? 0.437 4.055 -7.453 1.00 89.94 70 HIS A O 1
ATOM 581 N N . PHE A 1 71 ? 1.143 5.503 -5.877 1.00 88.06 71 PHE A N 1
ATOM 582 C CA . PHE A 1 71 ? 0.416 6.679 -6.363 1.00 88.06 71 PHE A CA 1
ATOM 583 C C . PHE A 1 71 ? 1.272 7.958 -6.342 1.00 88.06 71 PHE A C 1
ATOM 585 O O . PHE A 1 71 ? 0.717 9.049 -6.292 1.00 88.06 71 PHE A O 1
ATOM 592 N N . ALA A 1 72 ? 2.605 7.842 -6.351 1.00 83.56 72 ALA A N 1
ATOM 593 C CA . ALA A 1 72 ? 3.524 8.982 -6.225 1.00 83.56 72 ALA A CA 1
ATOM 594 C C . ALA A 1 72 ? 3.440 10.007 -7.372 1.00 83.56 72 ALA A C 1
ATOM 596 O O . ALA A 1 72 ? 3.978 11.104 -7.253 1.00 83.56 72 ALA A O 1
ATOM 597 N N . ASP A 1 73 ? 2.808 9.630 -8.481 1.00 79.75 73 ASP A N 1
ATOM 598 C CA . ASP A 1 73 ? 2.617 10.414 -9.698 1.00 79.75 73 ASP A CA 1
ATOM 599 C C . ASP A 1 73 ? 1.196 10.986 -9.868 1.00 79.75 73 ASP A C 1
ATOM 601 O O . ASP A 1 73 ? 0.939 11.635 -10.882 1.00 79.75 73 ASP A O 1
ATOM 605 N N . ASN A 1 74 ? 0.287 10.766 -8.906 1.00 69.12 74 ASN A N 1
ATOM 606 C CA . ASN A 1 74 ? -1.061 11.360 -8.886 1.00 69.12 74 ASN A CA 1
ATOM 607 C C . ASN A 1 74 ? -1.121 12.617 -8.013 1.00 69.12 74 ASN A C 1
ATOM 609 O O . ASN A 1 74 ? -1.862 13.549 -8.398 1.00 69.12 74 ASN A O 1
#

Secondary structure (DSSP, 8-state):
-PPPPHHHHHHHHHHHHH--TT-GGGT--SGGGHHHHHHHHHHHHHHHHHH-HHHHHH-HHHHHHHHHHHSTT-

Sequence (74 aa):
RIGFREDVIGIIIGRLRSDDIYNQKKAYTELEHQTAAYATQAAMLYVLLYFYPDVLHNKQAIMREIVDKHFADN

pLDDT: mean 87.67, std 8.98, range [61.38, 96.81]

Solvent-accessible surface area (backbone atoms only — not comparable to full-atom values): 4455 Å² total; per-residue (Å²): 130,90,84,74,63,62,70,60,52,50,52,52,50,53,46,59,63,72,50,68,92,79,54,36,59,79,78,36,78,52,80,92,35,48,45,67,43,28,41,70,54,38,56,51,48,58,59,49,37,72,78,39,51,61,49,72,77,70,31,63,73,61,47,47,55,41,39,64,63,37,47,71,88,116

Foldseek 3Di:
DPADDLVVLVVLLVPLLPHLVVVLCVVVVDPVCQLVSSQVSLVVNVVSCVNVVCCVPPVVVSVVSSCVRRPVPD

Mean predicted aligned error: 4.57 Å